Protein AF-A0A2N0YZQ7-F1 (afdb_monomer_lite)

Sequence (98 aa):
MTETLKNLTWDLTNEIASVGTKVETLKDVQVLMAHLREDMDGAVYRNEEAAYYKENHRMVRVLSELLYYTVNDLNRIYDNADKIGERIHRLSRKNEEN

Foldseek 3Di:
DDDDLVNLVVLLVVLVVVLVVLVVLVVVLVVLVVVLVVVCVVCVVVVNNVVSCVVCVVVVVVSVVSVVVSVVVNVVSVVVSVVSVVVSVVVVVVVVVD

Structure (mmCIF, N/CA/C/O backbone):
data_AF-A0A2N0YZQ7-F1
#
_entry.id   AF-A0A2N0YZQ7-F1
#
loop_
_atom_site.group_PDB
_atom_site.id
_atom_site.type_symbol
_atom_site.label_atom_id
_atom_site.label_alt_id
_atom_site.label_comp_id
_atom_site.label_asym_id
_atom_site.label_entity_id
_atom_site.label_seq_id
_atom_site.pdbx_PDB_ins_code
_atom_site.Cartn_x
_atom_site.Cartn_y
_atom_site.Cartn_z
_atom_site.occupancy
_atom_site.B_iso_or_equiv
_atom_site.auth_seq_id
_atom_site.auth_comp_id
_atom_site.auth_asym_id
_atom_site.auth_atom_id
_atom_site.pdbx_PDB_model_num
ATOM 1 N N . MET A 1 1 ? -7.383 -2.000 32.309 1.00 44.47 1 MET A N 1
ATOM 2 C CA . MET A 1 1 ? -7.764 -0.665 31.801 1.00 44.47 1 MET A CA 1
ATOM 3 C C . MET A 1 1 ? -9.070 -0.853 31.052 1.00 44.47 1 MET A C 1
ATOM 5 O O . MET A 1 1 ? -9.097 -1.673 30.148 1.00 44.47 1 MET A O 1
ATOM 9 N N . THR A 1 2 ? -10.166 -0.239 31.491 1.00 58.28 2 THR A N 1
ATOM 10 C CA . THR A 1 2 ? -11.476 -0.370 30.837 1.00 58.28 2 THR A CA 1
ATOM 11 C C . THR A 1 2 ? -11.392 0.276 29.457 1.00 58.28 2 THR A C 1
ATOM 13 O O . THR A 1 2 ? -11.184 1.483 29.352 1.00 58.28 2 THR A O 1
ATOM 16 N N . GLU A 1 3 ? -11.480 -0.523 28.397 1.00 66.88 3 GLU A N 1
ATOM 17 C CA . GLU A 1 3 ? -11.576 0.001 27.035 1.00 66.88 3 GLU A CA 1
ATOM 18 C C . GLU A 1 3 ? -12.871 0.787 26.907 1.00 66.88 3 GLU A C 1
ATOM 20 O O . GLU A 1 3 ? -13.963 0.240 27.048 1.00 66.88 3 GLU A O 1
ATOM 25 N N . THR A 1 4 ? -12.747 2.090 26.684 1.00 83.62 4 THR A N 1
ATOM 26 C CA . THR A 1 4 ? -13.906 2.935 26.427 1.00 83.62 4 THR A CA 1
ATOM 27 C C . THR A 1 4 ? -14.183 2.954 24.932 1.00 83.62 4 THR A C 1
ATOM 29 O O . THR A 1 4 ? -13.253 2.922 24.123 1.00 83.62 4 THR A O 1
ATOM 32 N N . LEU A 1 5 ? -15.460 3.076 24.562 1.00 85.69 5 LEU A N 1
ATOM 33 C CA . LEU A 1 5 ? -15.866 3.298 23.172 1.00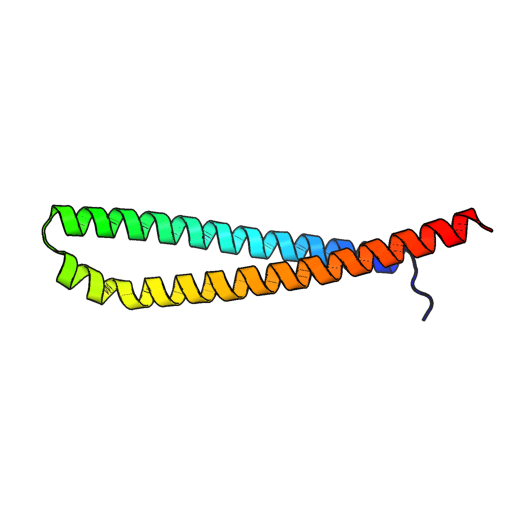 85.69 5 LEU A CA 1
ATOM 34 C C . LEU A 1 5 ? -15.083 4.465 22.549 1.00 85.69 5 LEU A C 1
ATOM 36 O O . LEU A 1 5 ? -14.619 4.365 21.423 1.00 85.69 5 LEU A O 1
ATOM 40 N N . LYS A 1 6 ? -14.845 5.526 23.331 1.00 88.62 6 LYS A N 1
ATOM 41 C CA . LYS A 1 6 ? -14.031 6.677 22.928 1.00 88.62 6 LYS A CA 1
ATOM 42 C C . LYS A 1 6 ? -12.623 6.279 22.471 1.00 88.62 6 LYS A C 1
ATOM 44 O O . LYS A 1 6 ? -12.186 6.751 21.427 1.00 88.62 6 LYS A O 1
ATOM 49 N N . ASN A 1 7 ? -11.924 5.435 23.233 1.00 90.88 7 ASN A N 1
ATOM 50 C CA . ASN A 1 7 ? -10.568 5.003 22.881 1.00 90.88 7 ASN A CA 1
ATOM 51 C C . ASN A 1 7 ? -10.576 4.138 21.614 1.00 90.88 7 ASN A C 1
ATOM 53 O O . ASN A 1 7 ? -9.758 4.353 20.732 1.00 90.88 7 ASN A O 1
ATOM 57 N N . LEU A 1 8 ? -11.543 3.226 21.478 1.00 90.31 8 LEU A N 1
ATOM 58 C CA . LEU A 1 8 ? -11.654 2.378 20.287 1.00 90.31 8 LEU A CA 1
ATOM 59 C C . LEU A 1 8 ? -11.984 3.182 19.026 1.00 90.31 8 LEU A C 1
ATOM 61 O O . LEU A 1 8 ? -11.399 2.941 17.976 1.00 90.31 8 LEU A O 1
ATOM 65 N N . THR A 1 9 ? -12.882 4.165 19.117 1.00 89.38 9 THR A N 1
ATOM 66 C CA . THR A 1 9 ? -13.191 5.060 17.993 1.00 89.38 9 THR A CA 1
ATOM 67 C C . THR A 1 9 ? -11.983 5.913 17.607 1.00 89.38 9 THR A C 1
ATOM 69 O O . THR A 1 9 ? -11.752 6.153 16.421 1.00 89.38 9 THR A O 1
ATOM 72 N N . TRP A 1 10 ? -11.197 6.360 18.592 1.00 92.06 10 TRP A N 1
ATOM 73 C CA . TRP A 1 10 ? -9.944 7.069 18.340 1.00 92.06 10 TRP A CA 1
ATOM 74 C C . TRP A 1 10 ? -8.939 6.184 17.595 1.00 92.06 10 TRP A C 1
ATOM 76 O O . TRP A 1 10 ? -8.425 6.590 16.554 1.00 92.06 10 TRP A O 1
ATOM 86 N N . ASP A 1 11 ? -8.719 4.958 18.071 1.00 91.94 11 ASP A N 1
ATOM 87 C CA . ASP A 1 11 ? -7.811 4.001 17.436 1.00 91.94 11 ASP A CA 1
ATOM 88 C C . ASP A 1 11 ? -8.257 3.671 16.003 1.00 91.94 11 ASP A C 1
ATOM 90 O O . ASP A 1 11 ? -7.448 3.720 15.080 1.00 91.94 11 ASP A O 1
ATOM 94 N N . LEU A 1 12 ? -9.558 3.444 15.784 1.00 91.38 12 LEU A N 1
ATOM 95 C CA . LEU A 1 12 ? -10.117 3.209 14.450 1.00 91.38 12 LEU A CA 1
ATOM 96 C C . LEU A 1 12 ? -9.888 4.400 13.509 1.00 91.38 12 LEU A C 1
ATOM 98 O O . LEU A 1 12 ? -9.551 4.217 12.341 1.00 91.38 12 LEU A O 1
ATOM 102 N N . THR A 1 13 ? -10.045 5.625 14.014 1.00 92.50 13 THR A N 1
ATOM 103 C CA . THR A 1 13 ? -9.803 6.845 13.229 1.00 92.50 13 THR A CA 1
ATOM 104 C C . THR A 1 13 ? -8.340 6.936 12.791 1.00 92.50 13 THR A C 1
ATOM 106 O O . THR A 1 13 ? -8.063 7.296 11.646 1.00 92.50 13 THR A O 1
ATOM 109 N N . ASN A 1 14 ? -7.402 6.560 13.666 1.00 92.81 14 ASN A N 1
ATOM 110 C CA . ASN A 1 14 ? -5.977 6.529 13.334 1.00 92.81 14 ASN A CA 1
ATOM 111 C C . ASN A 1 14 ? -5.664 5.482 12.258 1.00 92.81 14 ASN A C 1
ATOM 113 O O . ASN A 1 14 ? -4.919 5.780 11.324 1.00 92.81 14 ASN A O 1
ATOM 117 N N . GLU A 1 15 ? -6.256 4.287 12.344 1.00 91.31 15 GLU A N 1
ATOM 118 C CA . GLU A 1 15 ? -6.081 3.254 11.315 1.00 91.31 15 GLU A CA 1
ATOM 119 C C . GLU A 1 15 ? -6.632 3.723 9.958 1.00 91.31 15 GLU A C 1
ATOM 121 O O . GLU A 1 15 ? -5.950 3.593 8.943 1.00 91.31 15 GLU A O 1
ATOM 126 N N . ILE A 1 16 ? -7.802 4.373 9.922 1.00 91.19 16 ILE A N 1
ATOM 127 C CA . ILE A 1 16 ? -8.367 4.946 8.684 1.00 91.19 16 ILE A CA 1
ATOM 128 C C . ILE A 1 16 ? -7.444 6.021 8.089 1.00 91.19 16 ILE A C 1
ATOM 130 O O . ILE A 1 16 ? -7.203 6.031 6.880 1.00 91.19 16 ILE A O 1
ATOM 134 N N . ALA A 1 17 ? -6.895 6.913 8.917 1.00 92.00 17 ALA A N 1
ATOM 135 C CA . ALA A 1 17 ? -5.931 7.909 8.451 1.00 92.00 17 ALA A CA 1
ATOM 136 C C . ALA A 1 17 ? -4.673 7.242 7.864 1.00 92.00 17 ALA A C 1
ATOM 138 O O . ALA A 1 17 ? -4.184 7.652 6.809 1.00 92.00 17 ALA A O 1
ATOM 139 N N . SER A 1 18 ? -4.194 6.168 8.501 1.00 91.38 18 SER A N 1
ATOM 140 C CA . SER A 1 18 ? -3.072 5.361 8.015 1.00 91.38 18 SER A CA 1
ATOM 141 C C . SER A 1 18 ? -3.373 4.731 6.649 1.00 91.38 18 SER A C 1
ATOM 143 O O . SER A 1 18 ? -2.554 4.860 5.734 1.00 91.38 18 SER A 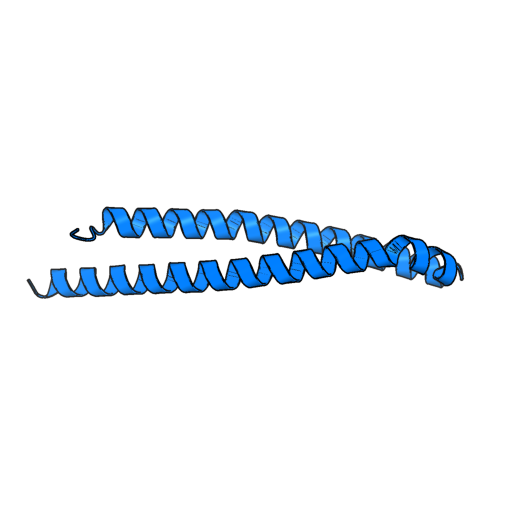O 1
ATOM 145 N N . VAL A 1 19 ? -4.572 4.159 6.448 1.00 93.25 19 VAL A N 1
ATOM 146 C CA . VAL A 1 19 ? -5.030 3.663 5.132 1.00 93.25 19 VAL A CA 1
ATOM 147 C C . VAL A 1 19 ? -4.911 4.751 4.071 1.00 93.25 19 VAL A C 1
ATOM 149 O O . VAL A 1 19 ? -4.346 4.496 3.009 1.00 93.25 19 VAL A O 1
ATOM 152 N N . GLY A 1 20 ? -5.388 5.966 4.363 1.00 89.81 20 GLY A N 1
ATOM 153 C CA . GLY A 1 20 ? -5.317 7.094 3.432 1.00 89.81 20 GLY A CA 1
ATOM 154 C C . GLY A 1 20 ? -3.897 7.334 2.915 1.00 89.81 20 GLY A C 1
ATOM 155 O O . GLY A 1 20 ? -3.682 7.400 1.708 1.00 89.81 20 GLY A O 1
ATOM 156 N N . THR A 1 21 ? -2.903 7.355 3.808 1.00 93.25 21 THR A N 1
ATOM 157 C CA . THR A 1 21 ? -1.497 7.572 3.417 1.00 93.25 21 THR A CA 1
ATOM 158 C C . THR A 1 21 ? -0.935 6.457 2.528 1.00 93.25 21 THR A C 1
ATOM 160 O O . THR A 1 21 ? -0.193 6.717 1.577 1.00 93.25 21 THR A O 1
ATOM 163 N N . LYS A 1 22 ? -1.308 5.201 2.800 1.00 92.94 22 LYS A N 1
ATOM 164 C CA . LYS A 1 22 ? -0.870 4.045 2.010 1.00 92.94 22 LYS A CA 1
ATOM 165 C C . LYS A 1 22 ? -1.544 4.010 0.642 1.00 92.94 22 LYS A C 1
ATOM 167 O O . LYS A 1 22 ? -0.888 3.683 -0.342 1.00 92.94 22 LYS A O 1
ATOM 172 N N . VAL A 1 23 ? -2.817 4.394 0.561 1.00 93.56 23 VAL A N 1
ATOM 173 C CA . VAL A 1 23 ? -3.540 4.531 -0.711 1.00 93.56 23 VAL A CA 1
ATOM 174 C C . VAL A 1 23 ? -2.898 5.599 -1.594 1.00 93.56 23 VAL A C 1
ATOM 176 O O . VAL A 1 23 ? -2.695 5.337 -2.776 1.00 93.56 23 VAL A O 1
ATOM 179 N N . GLU A 1 24 ? -2.521 6.757 -1.046 1.00 95.19 24 GLU A N 1
ATOM 180 C CA . GLU A 1 24 ? -1.785 7.775 -1.815 1.00 95.19 24 GLU A CA 1
ATOM 181 C C . GLU A 1 24 ? -0.440 7.232 -2.323 1.00 95.19 24 GLU A C 1
ATOM 183 O O . GLU A 1 24 ? -0.139 7.351 -3.507 1.00 95.19 24 GLU A O 1
ATOM 188 N N . THR A 1 25 ? 0.305 6.502 -1.485 1.00 94.81 25 THR A N 1
ATOM 189 C CA . THR A 1 25 ? 1.557 5.847 -1.914 1.00 94.81 25 THR A CA 1
ATOM 190 C C . THR A 1 25 ? 1.326 4.867 -3.076 1.00 94.81 25 THR A C 1
ATOM 192 O O . THR A 1 25 ? 2.108 4.827 -4.024 1.00 94.81 25 THR A O 1
ATOM 195 N N . LEU A 1 26 ? 0.246 4.077 -3.039 1.00 95.00 26 LEU A N 1
ATOM 196 C CA . LEU A 1 26 ? -0.099 3.161 -4.131 1.00 95.00 26 LEU A CA 1
ATOM 197 C C . LEU A 1 26 ? -0.493 3.893 -5.419 1.00 95.00 26 LEU A C 1
ATOM 199 O O . LEU A 1 26 ? -0.145 3.421 -6.502 1.00 95.00 26 LEU A O 1
ATOM 203 N N . LYS A 1 27 ? -1.190 5.031 -5.321 1.00 95.00 27 LYS A N 1
ATOM 204 C CA . LYS A 1 27 ? -1.507 5.872 -6.485 1.00 95.00 27 LYS A CA 1
ATOM 205 C C . LYS A 1 27 ? -0.234 6.404 -7.135 1.00 95.00 27 LYS A C 1
ATOM 207 O O . LYS A 1 27 ? -0.100 6.312 -8.353 1.00 95.00 27 LYS A O 1
ATOM 212 N N . ASP A 1 28 ? 0.720 6.878 -6.338 1.00 95.00 28 ASP A N 1
ATOM 213 C CA . ASP A 1 28 ? 2.009 7.354 -6.847 1.00 95.00 28 ASP A CA 1
ATOM 214 C C . ASP A 1 28 ? 2.778 6.232 -7.558 1.00 95.00 28 ASP A C 1
ATOM 216 O O . ASP A 1 28 ? 3.272 6.415 -8.673 1.00 95.00 28 ASP A O 1
ATOM 220 N N . VAL A 1 29 ? 2.819 5.032 -6.964 1.00 95.12 29 VAL A N 1
ATOM 221 C CA . VAL A 1 29 ? 3.411 3.844 -7.604 1.00 95.12 29 VAL A CA 1
ATOM 222 C C . VAL A 1 29 ? 2.716 3.527 -8.928 1.00 95.12 29 VAL A C 1
ATOM 224 O O . VAL A 1 29 ? 3.397 3.259 -9.917 1.00 95.12 29 VAL A O 1
ATOM 227 N N . GLN A 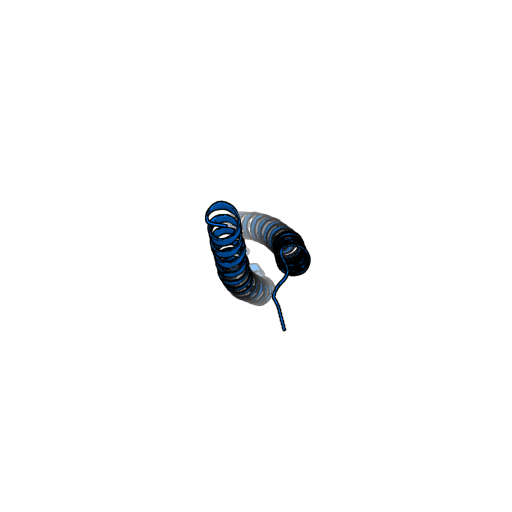1 30 ? 1.383 3.587 -8.978 1.00 93.81 30 GLN A N 1
ATOM 228 C CA . GLN A 1 30 ? 0.617 3.327 -10.197 1.00 93.81 30 GLN A CA 1
ATOM 229 C C . GLN A 1 30 ? 0.974 4.314 -11.317 1.00 93.81 30 GLN A C 1
ATOM 231 O O . GLN A 1 30 ? 1.171 3.889 -12.456 1.00 93.81 30 GLN A O 1
ATOM 236 N N . VAL A 1 31 ? 1.094 5.606 -11.001 1.00 96.00 31 VAL A N 1
ATOM 237 C CA . VAL A 1 31 ? 1.502 6.639 -11.967 1.00 96.00 31 VAL A CA 1
ATOM 238 C C . VAL A 1 31 ? 2.920 6.375 -12.478 1.00 96.00 31 VAL A C 1
ATOM 240 O O . VAL A 1 31 ? 3.147 6.367 -13.686 1.00 96.00 31 VAL A O 1
ATOM 243 N N . LEU A 1 32 ? 3.869 6.087 -11.582 1.00 94.75 32 LEU A N 1
ATOM 244 C CA . LEU A 1 32 ? 5.256 5.805 -11.964 1.00 94.75 32 LEU A CA 1
ATOM 245 C C . LEU A 1 32 ? 5.382 4.544 -12.827 1.00 94.75 32 LEU A C 1
ATOM 247 O O . LEU A 1 32 ? 6.148 4.534 -13.789 1.00 94.75 32 LEU A O 1
ATOM 251 N N . MET A 1 33 ? 4.619 3.492 -12.519 1.00 93.31 33 MET A N 1
ATOM 252 C CA . MET A 1 33 ? 4.579 2.283 -13.344 1.00 93.31 33 MET A CA 1
ATOM 253 C C . MET A 1 33 ? 3.941 2.536 -14.715 1.00 93.31 33 MET A C 1
ATOM 255 O O . MET A 1 33 ? 4.382 1.941 -15.697 1.00 93.31 33 MET A O 1
ATOM 259 N N . ALA A 1 34 ? 2.931 3.408 -14.804 1.00 92.19 34 ALA A N 1
ATOM 260 C CA . ALA A 1 34 ? 2.305 3.768 -16.074 1.00 92.19 34 ALA A CA 1
ATOM 261 C C . ALA A 1 34 ? 3.285 4.497 -17.003 1.00 92.19 34 ALA A C 1
ATOM 263 O O . ALA A 1 34 ? 3.443 4.073 -18.147 1.00 92.19 34 ALA A O 1
ATOM 264 N N . HIS A 1 35 ? 3.995 5.510 -16.494 1.00 92.25 35 HIS A N 1
ATOM 265 C CA . HIS A 1 35 ? 5.033 6.209 -17.260 1.00 92.25 35 HIS A CA 1
ATOM 266 C C . HIS A 1 35 ? 6.145 5.256 -17.699 1.00 92.25 35 HIS A C 1
ATOM 268 O O . HIS A 1 35 ? 6.515 5.229 -18.867 1.00 92.25 35 HIS A O 1
ATOM 274 N N . LEU A 1 36 ? 6.620 4.403 -16.786 1.00 91.12 36 LEU A N 1
ATOM 275 C CA . LEU A 1 36 ? 7.668 3.442 -17.106 1.00 91.12 36 LEU A CA 1
ATOM 276 C C . LEU A 1 36 ? 7.254 2.480 -18.229 1.00 91.12 36 LEU A C 1
ATOM 278 O O . LEU A 1 36 ? 8.060 2.162 -19.100 1.00 91.12 36 LEU A O 1
ATOM 282 N N . ARG A 1 37 ? 5.996 2.025 -18.227 1.00 90.00 37 ARG A N 1
ATOM 283 C CA . ARG A 1 37 ? 5.455 1.197 -19.309 1.00 90.00 37 ARG A CA 1
ATOM 284 C C . ARG A 1 37 ? 5.440 1.960 -20.635 1.00 90.00 37 ARG A C 1
ATOM 286 O O . ARG A 1 37 ? 5.905 1.421 -21.630 1.00 90.00 37 ARG A O 1
ATOM 293 N N . GLU A 1 38 ? 4.924 3.187 -20.646 1.00 91.94 38 GLU A N 1
ATOM 294 C CA . GLU A 1 38 ? 4.859 4.017 -21.859 1.00 91.94 38 GLU A CA 1
ATOM 295 C C . GLU A 1 38 ? 6.248 4.271 -22.453 1.00 91.94 38 GLU A C 1
ATOM 297 O O . GLU A 1 38 ? 6.438 4.155 -23.666 1.00 91.94 38 GLU A O 1
ATOM 302 N N . ASP A 1 39 ? 7.241 4.537 -21.606 1.00 88.94 39 ASP A N 1
ATOM 303 C CA . ASP A 1 39 ? 8.605 4.743 -22.069 1.00 88.94 39 ASP A CA 1
ATOM 304 C C . ASP A 1 39 ? 9.239 3.453 -22.616 1.00 88.94 39 ASP A C 1
ATOM 306 O O . ASP A 1 39 ? 9.936 3.489 -23.636 1.00 88.94 39 ASP A O 1
ATOM 310 N N . MET A 1 40 ? 8.975 2.304 -21.977 1.00 87.56 40 MET A N 1
ATOM 311 C CA . MET A 1 40 ? 9.407 0.992 -22.470 1.00 87.56 40 MET A CA 1
ATOM 312 C C . MET A 1 40 ? 8.781 0.668 -23.831 1.00 87.56 40 MET A C 1
ATOM 314 O O . MET A 1 40 ? 9.499 0.244 -24.736 1.00 87.56 40 MET A O 1
ATOM 318 N N . ASP A 1 41 ? 7.481 0.915 -24.006 1.00 89.50 41 ASP A N 1
ATOM 319 C CA . ASP A 1 41 ? 6.787 0.727 -25.286 1.00 89.50 41 ASP A CA 1
ATOM 320 C C . ASP A 1 41 ? 7.391 1.631 -26.377 1.00 89.50 41 ASP A C 1
ATOM 322 O O . ASP A 1 41 ? 7.623 1.203 -27.512 1.00 89.50 41 ASP A O 1
ATOM 326 N N . GLY A 1 42 ? 7.731 2.875 -26.023 1.00 90.31 42 GLY A N 1
ATOM 327 C CA . GLY A 1 42 ? 8.435 3.799 -26.909 1.00 90.31 42 GLY A CA 1
ATOM 328 C C . GLY A 1 42 ? 9.843 3.325 -27.289 1.00 90.31 42 GLY A C 1
ATOM 329 O O . GLY A 1 42 ? 10.248 3.479 -28.442 1.00 90.31 42 GLY A O 1
ATOM 330 N N . ALA A 1 43 ? 10.588 2.739 -26.349 1.00 89.19 43 ALA A N 1
ATOM 331 C CA . ALA A 1 43 ? 11.911 2.174 -26.611 1.00 89.19 43 ALA A CA 1
ATOM 332 C C . ALA A 1 43 ? 11.836 0.960 -27.548 1.00 89.19 43 ALA A C 1
ATOM 334 O O . ALA A 1 43 ? 12.651 0.854 -28.462 1.00 89.19 43 ALA A O 1
ATOM 335 N N . VAL A 1 44 ? 10.826 0.099 -27.382 1.00 88.88 44 VAL A N 1
ATOM 336 C CA . VAL A 1 44 ? 10.545 -1.015 -28.305 1.00 88.88 44 VAL A CA 1
ATOM 337 C C . VAL A 1 44 ? 10.275 -0.495 -29.712 1.00 88.88 44 VAL A C 1
ATOM 339 O O . VAL A 1 44 ? 10.889 -0.944 -30.676 1.00 88.88 44 VAL A O 1
ATOM 342 N N . TYR A 1 45 ? 9.423 0.523 -29.848 1.00 92.12 45 TYR A N 1
ATOM 343 C CA . TYR A 1 45 ? 9.137 1.127 -31.151 1.00 92.12 45 TYR A CA 1
ATOM 344 C C . TYR A 1 45 ? 10.399 1.667 -31.853 1.00 92.12 45 TYR A C 1
ATOM 346 O O . TYR A 1 45 ? 10.500 1.625 -33.081 1.00 92.12 45 TYR A O 1
ATOM 354 N N . ARG A 1 46 ? 11.380 2.157 -31.084 1.00 92.75 46 ARG A N 1
ATOM 355 C CA . ARG A 1 46 ? 12.656 2.681 -31.598 1.00 92.75 46 ARG A CA 1
ATOM 356 C C . ARG A 1 46 ? 13.764 1.627 -31.740 1.00 92.75 46 ARG A C 1
ATOM 358 O O . ARG A 1 46 ? 14.812 1.963 -32.282 1.00 92.75 46 ARG A O 1
ATOM 365 N N . ASN A 1 47 ? 13.535 0.369 -31.348 1.00 90.44 47 ASN A N 1
ATOM 366 C CA . ASN A 1 47 ? 14.553 -0.693 -31.246 1.00 90.44 47 ASN A CA 1
ATOM 367 C C . ASN A 1 47 ? 15.707 -0.338 -30.277 1.00 90.44 47 ASN A C 1
ATOM 369 O O . ASN A 1 47 ? 16.882 -0.594 -30.548 1.00 90.44 47 ASN A O 1
ATOM 373 N N . GLU A 1 48 ? 15.376 0.308 -29.157 1.00 90.19 48 GLU A N 1
ATOM 374 C CA . GLU A 1 48 ? 16.312 0.782 -28.124 1.00 90.19 48 GLU A CA 1
ATOM 375 C C . GLU A 1 48 ? 16.186 -0.010 -26.803 1.00 90.19 48 GLU A C 1
ATOM 377 O O . GLU A 1 48 ? 16.672 0.424 -25.753 1.00 90.19 48 GLU A O 1
ATOM 382 N N . GLU A 1 49 ? 15.546 -1.185 -26.813 1.00 83.75 49 GLU A N 1
ATOM 383 C CA . GLU A 1 49 ? 15.140 -1.897 -25.592 1.00 83.75 49 GLU A CA 1
ATOM 384 C C . GLU A 1 49 ? 16.327 -2.261 -24.697 1.00 83.75 49 GLU A C 1
ATOM 386 O O . GLU A 1 49 ? 16.234 -2.207 -23.470 1.00 83.75 49 GLU A O 1
ATOM 391 N N . ALA A 1 50 ? 17.463 -2.618 -25.301 1.00 81.62 50 ALA A N 1
ATOM 392 C CA . ALA A 1 50 ? 18.653 -3.053 -24.575 1.00 81.62 50 ALA A CA 1
ATOM 393 C C . ALA A 1 50 ? 19.250 -1.944 -23.690 1.00 81.62 50 ALA A C 1
ATOM 395 O O . ALA A 1 50 ? 19.706 -2.219 -22.575 1.00 81.62 50 ALA A O 1
ATOM 396 N N . ALA A 1 51 ? 19.232 -0.694 -24.164 1.00 78.38 51 ALA A N 1
ATOM 397 C CA . ALA A 1 51 ? 19.668 0.457 -23.377 1.00 78.38 51 ALA A CA 1
ATOM 398 C C . ALA A 1 51 ? 18.651 0.754 -22.266 1.00 78.38 51 ALA A C 1
ATOM 400 O O . ALA A 1 51 ? 19.019 0.883 -21.095 1.00 78.38 51 ALA A O 1
ATOM 401 N N . TYR A 1 52 ? 17.365 0.734 -22.621 1.00 80.25 52 TYR A N 1
ATOM 402 C CA . TYR A 1 52 ? 16.272 1.080 -21.720 1.00 80.25 52 TYR A CA 1
ATOM 403 C C . TYR A 1 52 ? 16.103 0.082 -20.561 1.00 80.25 52 TYR A C 1
ATOM 405 O O . TYR A 1 52 ? 15.859 0.473 -19.418 1.00 80.25 52 TYR A O 1
ATOM 413 N N . TYR A 1 53 ? 16.313 -1.215 -20.812 1.00 75.62 53 TYR A N 1
ATOM 414 C CA . TYR A 1 53 ? 16.261 -2.259 -19.783 1.00 75.62 53 TYR A CA 1
ATOM 415 C C . TYR A 1 53 ? 17.322 -2.041 -18.697 1.00 75.62 53 TYR A C 1
ATOM 417 O O . TYR A 1 53 ? 17.051 -2.181 -17.501 1.00 75.62 53 TYR A O 1
ATOM 425 N N . LYS A 1 54 ? 18.539 -1.654 -19.097 1.00 78.06 54 LYS A N 1
ATOM 426 C CA . LYS A 1 54 ? 19.645 -1.412 -18.164 1.00 78.06 54 LYS A CA 1
ATOM 427 C C . LYS A 1 54 ? 19.365 -0.212 -17.262 1.00 78.06 54 LYS A C 1
ATOM 429 O O . LYS A 1 54 ? 19.664 -0.277 -16.070 1.00 78.06 54 LYS A O 1
ATOM 434 N N . GLU A 1 55 ? 18.766 0.840 -17.806 1.00 77.69 55 GLU A N 1
ATOM 435 C CA . GLU A 1 55 ? 18.418 2.052 -17.060 1.00 77.69 55 GLU A CA 1
ATOM 436 C C . GLU A 1 55 ? 17.277 1.805 -16.066 1.00 77.69 55 GLU A C 1
ATOM 438 O O . GLU A 1 55 ? 17.350 2.235 -14.914 1.00 77.69 55 GLU A O 1
ATOM 443 N N . ASN A 1 56 ? 16.276 1.015 -16.459 1.00 83.31 56 ASN A N 1
ATOM 444 C CA . ASN A 1 56 ? 15.025 0.927 -15.711 1.00 83.31 56 ASN A CA 1
ATOM 445 C C . ASN A 1 56 ? 14.882 -0.293 -14.798 1.00 83.31 56 ASN A C 1
ATOM 447 O O . ASN A 1 56 ? 14.028 -0.277 -13.910 1.00 83.31 56 ASN A O 1
ATOM 451 N N . HIS A 1 57 ? 15.732 -1.323 -14.915 1.00 84.88 57 HIS A N 1
ATOM 452 C CA . HIS A 1 57 ? 15.637 -2.519 -14.059 1.00 84.88 57 HIS A CA 1
ATOM 453 C C . HIS A 1 57 ? 15.620 -2.180 -12.554 1.00 84.88 57 HIS A C 1
ATOM 455 O O . HIS A 1 57 ? 14.895 -2.794 -11.768 1.00 84.88 57 HIS A O 1
ATOM 461 N N . ARG A 1 58 ? 16.406 -1.175 -12.137 1.00 88.12 58 ARG A N 1
ATOM 462 C CA . ARG A 1 58 ? 16.478 -0.740 -10.738 1.00 88.12 58 ARG A CA 1
ATOM 463 C C . ARG A 1 58 ? 15.181 -0.064 -10.305 1.00 88.12 58 ARG A C 1
ATOM 465 O O . ARG A 1 58 ? 14.738 -0.308 -9.187 1.00 88.12 58 ARG A O 1
ATOM 472 N N . MET A 1 59 ? 14.589 0.753 -11.173 1.00 89.75 59 MET A N 1
ATOM 473 C CA . MET A 1 59 ? 13.318 1.426 -10.914 1.00 89.75 59 MET A CA 1
ATOM 474 C C . MET A 1 59 ? 12.178 0.412 -10.801 1.00 89.75 59 MET A C 1
ATOM 476 O O . MET A 1 59 ? 11.450 0.453 -9.814 1.00 89.75 59 MET A O 1
ATOM 480 N N . VAL A 1 60 ? 12.096 -0.562 -11.719 1.00 90.62 60 VAL A N 1
ATOM 481 C CA . VAL A 1 60 ? 11.130 -1.676 -11.636 1.00 90.62 60 VAL A CA 1
ATOM 482 C C . VAL A 1 60 ? 11.247 -2.397 -10.295 1.00 90.62 60 VAL A C 1
ATOM 484 O O . VAL A 1 60 ? 10.244 -2.596 -9.612 1.00 90.62 60 VAL A O 1
ATOM 487 N N . ARG A 1 61 ? 12.472 -2.755 -9.885 1.00 92.12 61 ARG A N 1
ATOM 488 C CA . ARG A 1 61 ? 12.704 -3.437 -8.605 1.00 92.12 61 ARG A CA 1
ATOM 489 C C . ARG A 1 61 ? 12.214 -2.606 -7.418 1.00 92.12 61 ARG A C 1
ATOM 491 O O . ARG A 1 61 ? 11.511 -3.135 -6.567 1.00 92.12 61 ARG A O 1
ATOM 498 N N . VAL A 1 62 ? 12.557 -1.318 -7.372 1.00 92.81 62 VAL A N 1
ATOM 499 C CA . VAL A 1 62 ? 12.157 -0.420 -6.275 1.00 92.81 62 VAL A CA 1
ATOM 500 C C . VAL A 1 62 ? 10.639 -0.242 -6.223 1.00 92.81 62 VAL A C 1
ATOM 502 O O . VAL A 1 62 ? 10.059 -0.344 -5.147 1.00 92.81 62 VAL A O 1
ATOM 505 N N . LEU A 1 63 ? 9.983 -0.026 -7.367 1.00 94.06 63 LEU A N 1
ATOM 506 C CA . LEU A 1 63 ? 8.523 0.100 -7.432 1.00 94.06 63 LEU A CA 1
ATOM 507 C C . LEU A 1 63 ? 7.828 -1.197 -7.005 1.00 94.06 63 LEU A C 1
ATOM 509 O O . LEU A 1 63 ? 6.847 -1.150 -6.268 1.00 94.06 63 LEU A O 1
ATOM 513 N N . SER A 1 64 ? 8.367 -2.353 -7.402 1.00 92.44 64 SER A N 1
ATOM 514 C CA . SER A 1 64 ? 7.855 -3.659 -6.981 1.00 92.44 64 SER A CA 1
ATOM 515 C C . SER A 1 64 ? 7.997 -3.883 -5.473 1.00 92.44 64 SER A C 1
ATOM 517 O O . SER A 1 64 ? 7.069 -4.392 -4.847 1.00 92.44 64 SER A O 1
ATOM 519 N N . GLU A 1 65 ? 9.136 -3.520 -4.878 1.00 95.69 65 GLU A N 1
ATOM 520 C CA . GLU A 1 65 ? 9.340 -3.604 -3.426 1.00 95.69 65 GLU A CA 1
ATOM 521 C C . GLU A 1 65 ? 8.390 -2.651 -2.687 1.00 95.69 65 GLU A C 1
ATOM 523 O O . GLU A 1 65 ? 7.736 -3.055 -1.725 1.00 95.69 65 GLU A O 1
ATOM 528 N N . LEU A 1 66 ? 8.246 -1.411 -3.165 1.00 94.75 66 LEU A N 1
ATOM 529 C CA . LEU A 1 66 ? 7.348 -0.425 -2.565 1.00 94.75 66 LEU A CA 1
ATOM 530 C C . LEU A 1 66 ? 5.885 -0.878 -2.626 1.00 94.75 66 LEU A C 1
ATOM 532 O O . LEU A 1 66 ? 5.175 -0.768 -1.626 1.00 94.75 66 LEU A O 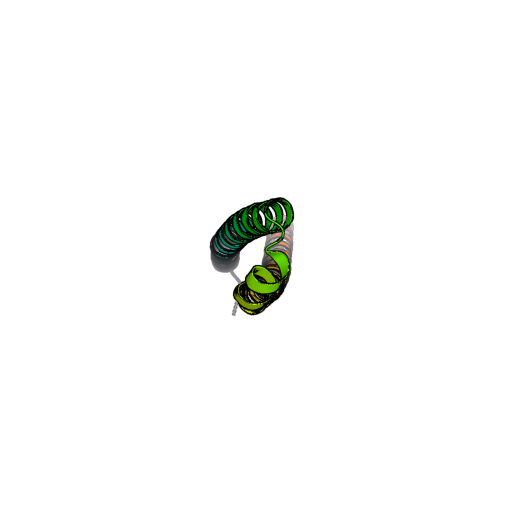1
ATOM 536 N N . LEU A 1 67 ? 5.451 -1.440 -3.757 1.00 94.19 67 LEU A N 1
ATOM 537 C CA . LEU A 1 67 ? 4.125 -2.036 -3.898 1.00 94.19 67 LEU A CA 1
ATOM 538 C C . LEU A 1 67 ? 3.923 -3.164 -2.880 1.00 94.19 67 LEU A C 1
ATOM 540 O O . LEU A 1 67 ? 2.946 -3.150 -2.133 1.00 94.19 67 LEU A O 1
ATOM 544 N N . TYR A 1 68 ? 4.868 -4.105 -2.811 1.00 94.50 68 TYR A N 1
ATOM 545 C CA . TYR A 1 68 ? 4.808 -5.247 -1.900 1.00 94.50 68 TYR A CA 1
ATOM 546 C C . TYR A 1 68 ? 4.682 -4.812 -0.434 1.00 94.50 68 TYR A C 1
ATOM 548 O O . TYR A 1 68 ? 3.780 -5.262 0.274 1.00 94.50 68 TYR A O 1
ATOM 556 N N . TYR A 1 69 ? 5.550 -3.908 0.028 1.00 95.44 69 TYR A N 1
ATOM 557 C CA . TYR A 1 69 ? 5.510 -3.437 1.413 1.00 95.44 69 TYR A CA 1
ATOM 558 C C . TYR A 1 69 ? 4.248 -2.631 1.716 1.00 95.44 69 TYR A C 1
ATOM 560 O O . TYR A 1 69 ? 3.653 -2.814 2.776 1.00 95.44 69 TYR A O 1
ATOM 568 N N . THR A 1 70 ? 3.798 -1.788 0.784 1.00 94.81 70 THR A N 1
ATOM 569 C CA . THR A 1 70 ? 2.606 -0.953 0.990 1.00 94.81 70 THR A CA 1
ATOM 570 C C . THR A 1 70 ? 1.334 -1.796 1.070 1.00 94.81 70 THR A C 1
ATOM 572 O O . THR A 1 70 ? 0.500 -1.554 1.941 1.00 94.81 70 THR A O 1
ATOM 575 N N . VAL A 1 71 ? 1.199 -2.820 0.221 1.00 94.50 71 VAL A N 1
ATOM 576 C CA . VAL A 1 71 ? 0.068 -3.762 0.270 1.00 94.50 71 VAL A CA 1
ATOM 577 C C . VAL A 1 71 ? 0.079 -4.578 1.564 1.00 94.50 71 VAL A C 1
ATOM 579 O O . VAL A 1 71 ? -0.960 -4.724 2.204 1.00 94.50 71 VAL A O 1
ATOM 582 N N . ASN A 1 72 ? 1.243 -5.069 1.996 1.00 96.19 72 ASN A N 1
ATOM 583 C CA . ASN A 1 72 ? 1.346 -5.807 3.257 1.00 96.19 72 ASN A CA 1
ATOM 584 C C . ASN A 1 72 ? 1.005 -4.935 4.474 1.00 96.19 72 ASN A C 1
ATOM 586 O O . ASN A 1 72 ? 0.299 -5.389 5.375 1.00 96.19 72 ASN A O 1
ATOM 590 N N . ASP A 1 73 ? 1.457 -3.680 4.488 1.00 95.06 73 ASP A N 1
ATOM 591 C CA . ASP A 1 73 ? 1.084 -2.721 5.527 1.00 95.06 73 ASP A CA 1
ATOM 592 C C . ASP A 1 73 ? -0.426 -2.449 5.530 1.00 95.06 73 ASP A C 1
ATOM 594 O O . ASP A 1 73 ? -1.028 -2.422 6.603 1.00 95.06 73 ASP A O 1
ATOM 598 N N . LEU A 1 74 ? -1.046 -2.288 4.355 1.00 94.75 74 LEU A N 1
ATOM 599 C CA . LEU A 1 74 ? -2.496 -2.108 4.224 1.00 94.75 74 LEU A CA 1
ATOM 600 C C . LEU A 1 74 ? -3.280 -3.294 4.776 1.00 94.75 74 LEU A C 1
ATOM 602 O O . LEU A 1 74 ? -4.228 -3.083 5.527 1.00 94.75 74 LEU A O 1
ATOM 606 N N . ASN A 1 75 ? -2.866 -4.521 4.458 1.00 94.81 75 ASN A N 1
ATOM 607 C CA . ASN A 1 75 ? -3.499 -5.723 5.001 1.00 94.81 75 ASN A CA 1
ATOM 608 C C . ASN A 1 75 ? -3.413 -5.748 6.533 1.00 94.81 75 ASN A C 1
ATOM 610 O O . ASN A 1 75 ? -4.401 -6.021 7.207 1.00 94.81 75 ASN A O 1
ATOM 614 N N . ARG A 1 76 ? -2.261 -5.374 7.106 1.00 96.00 76 ARG A N 1
ATOM 615 C CA . ARG A 1 76 ? -2.107 -5.297 8.566 1.00 96.00 76 ARG A CA 1
ATOM 616 C C . ARG A 1 76 ? -2.994 -4.218 9.194 1.00 96.00 76 ARG A C 1
ATOM 618 O O . ARG A 1 76 ? -3.568 -4.449 10.255 1.00 96.00 76 ARG A O 1
ATOM 625 N N . ILE A 1 77 ? -3.081 -3.042 8.569 1.00 94.19 77 ILE A N 1
ATOM 626 C CA . ILE A 1 77 ? -3.955 -1.945 9.016 1.00 94.19 77 ILE A CA 1
ATOM 627 C C . ILE A 1 77 ? -5.418 -2.394 8.978 1.00 94.19 77 ILE A C 1
ATOM 629 O O . ILE A 1 77 ? -6.153 -2.183 9.939 1.00 94.19 77 ILE A O 1
ATOM 633 N N . TYR A 1 78 ? -5.820 -3.070 7.901 1.00 93.00 78 TYR A N 1
ATOM 634 C CA . TYR A 1 78 ? -7.155 -3.635 7.756 1.00 93.00 78 TYR A CA 1
ATOM 635 C C . TYR A 1 78 ? -7.470 -4.634 8.877 1.00 93.00 78 TYR A C 1
ATOM 637 O O . TYR A 1 78 ? -8.464 -4.458 9.578 1.00 93.00 78 TYR A O 1
ATOM 645 N N . ASP A 1 79 ? -6.592 -5.610 9.122 1.00 95.62 79 ASP A N 1
ATOM 646 C CA . ASP A 1 79 ? -6.776 -6.605 10.186 1.00 95.62 79 ASP A CA 1
ATOM 647 C C . ASP A 1 79 ? -6.893 -5.960 11.577 1.00 95.62 79 ASP A C 1
ATOM 649 O O . ASP A 1 79 ? -7.614 -6.447 12.452 1.00 95.62 79 ASP A O 1
ATOM 653 N N . ASN A 1 80 ? -6.161 -4.870 11.821 1.00 93.75 80 ASN A N 1
ATOM 654 C CA . ASN A 1 80 ? -6.245 -4.123 13.075 1.00 93.75 80 ASN A CA 1
ATOM 655 C C . ASN A 1 80 ? -7.566 -3.355 13.191 1.00 93.75 80 ASN A C 1
ATOM 657 O O . ASN A 1 80 ? -8.218 -3.422 14.236 1.00 93.75 80 ASN A O 1
ATOM 661 N N . ALA A 1 81 ? -7.970 -2.654 12.130 1.00 93.31 81 ALA A N 1
ATOM 662 C CA . ALA A 1 81 ? -9.230 -1.924 12.077 1.00 93.31 81 ALA A CA 1
ATOM 663 C C . ALA A 1 81 ? -10.431 -2.863 12.276 1.00 93.31 81 ALA A C 1
ATOM 665 O O . ALA A 1 81 ? -11.334 -2.539 13.048 1.00 93.31 81 ALA A O 1
ATOM 666 N N . ASP A 1 82 ? -10.400 -4.050 11.667 1.00 94.12 82 ASP A N 1
ATOM 667 C CA . ASP A 1 82 ? -11.431 -5.081 11.813 1.00 94.12 82 ASP A CA 1
ATOM 668 C C . ASP A 1 82 ? -11.553 -5.555 13.272 1.00 94.12 82 ASP A C 1
ATOM 670 O O . ASP A 1 82 ? -12.628 -5.492 13.872 1.00 94.12 82 ASP A O 1
ATOM 674 N N . LYS A 1 83 ? -10.425 -5.875 13.927 1.00 94.31 83 LYS A N 1
ATOM 675 C CA . LYS A 1 83 ? -10.395 -6.228 15.363 1.00 94.31 83 LYS A CA 1
ATOM 676 C C . LYS A 1 83 ? -10.930 -5.116 16.267 1.00 94.31 83 LYS A C 1
ATOM 678 O O . LYS A 1 83 ? -11.551 -5.402 17.298 1.00 94.31 83 LYS A O 1
ATOM 683 N N . ILE A 1 84 ? -10.660 -3.850 15.940 1.00 93.12 84 ILE A N 1
ATOM 684 C CA . ILE A 1 84 ? -11.215 -2.702 16.671 1.00 93.12 84 ILE A CA 1
ATOM 685 C C . ILE A 1 84 ? -12.732 -2.633 16.457 1.00 93.12 84 ILE A C 1
ATOM 687 O O . ILE A 1 84 ? -13.471 -2.499 17.435 1.00 93.12 84 ILE A O 1
ATOM 691 N N . GLY A 1 85 ? -13.201 -2.804 15.219 1.00 91.81 85 GLY A N 1
ATOM 692 C CA . GLY A 1 85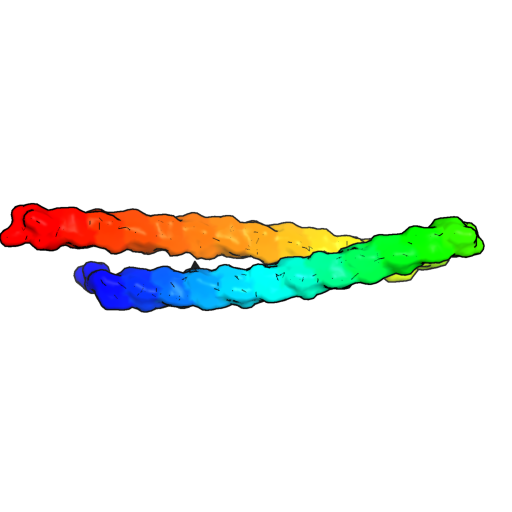 ? -14.621 -2.874 14.875 1.00 91.81 85 GLY A CA 1
ATOM 693 C C . GLY A 1 85 ? -15.358 -3.969 15.648 1.00 91.81 85 GLY A C 1
ATOM 694 O O . GLY A 1 85 ? -16.393 -3.710 16.265 1.00 91.81 85 GLY A O 1
ATOM 695 N N . GLU A 1 86 ? -14.784 -5.169 15.735 1.00 93.62 86 GLU A N 1
ATOM 696 C CA . GLU A 1 86 ? -15.343 -6.246 16.553 1.00 93.62 86 GLU A CA 1
ATOM 697 C C . GLU A 1 86 ? -15.449 -5.873 18.040 1.00 93.62 86 GLU A C 1
ATOM 699 O O . GLU A 1 86 ? -16.440 -6.196 18.701 1.00 93.62 86 GLU A O 1
ATOM 704 N N . ARG A 1 87 ? -14.428 -5.208 18.600 1.00 92.19 87 ARG A N 1
ATOM 705 C CA . ARG A 1 87 ? -14.435 -4.761 20.007 1.00 92.19 87 ARG A CA 1
ATOM 706 C C . ARG A 1 87 ? -15.539 -3.739 20.251 1.00 92.19 87 ARG A C 1
ATOM 708 O O . ARG A 1 87 ? -16.240 -3.858 21.257 1.00 92.19 87 ARG A O 1
ATOM 715 N N . ILE A 1 88 ? -15.733 -2.801 19.324 1.00 91.12 88 ILE A N 1
ATOM 716 C CA . ILE A 1 88 ? -16.836 -1.833 19.364 1.00 91.12 88 ILE A CA 1
ATOM 717 C C . ILE A 1 88 ? -18.179 -2.570 19.361 1.00 91.12 88 ILE A C 1
ATOM 719 O O . ILE A 1 88 ? -18.978 -2.364 20.272 1.00 91.12 88 ILE A O 1
ATOM 723 N N . HIS A 1 89 ? -18.401 -3.497 18.423 1.00 89.31 89 HIS A N 1
ATOM 724 C CA . HIS A 1 89 ? -19.643 -4.275 18.360 1.00 89.31 89 HIS A CA 1
ATOM 725 C C . HIS A 1 89 ? -19.921 -5.072 19.640 1.00 89.31 89 HIS A C 1
ATOM 727 O O . HIS A 1 89 ? -21.056 -5.100 20.121 1.00 89.31 89 HIS A O 1
ATOM 733 N N . ARG A 1 90 ? -18.891 -5.702 20.223 1.00 90.62 90 ARG A N 1
ATOM 734 C CA . ARG A 1 90 ? -19.020 -6.430 21.495 1.00 90.62 90 ARG A CA 1
ATOM 735 C C . ARG A 1 90 ? -19.405 -5.508 22.654 1.00 90.62 90 ARG A C 1
ATOM 737 O O . ARG A 1 90 ? -20.197 -5.919 23.498 1.00 90.62 90 ARG A O 1
ATOM 744 N N . LEU A 1 91 ? -18.862 -4.292 22.713 1.00 88.56 91 LEU A N 1
ATOM 745 C CA . LEU A 1 91 ? -19.229 -3.309 23.738 1.00 88.56 91 LEU A CA 1
ATOM 746 C C . LEU A 1 91 ? -20.651 -2.780 23.548 1.00 88.56 91 LEU A C 1
ATOM 748 O O . LEU A 1 91 ? -21.378 -2.677 24.531 1.00 88.56 91 LEU A O 1
ATOM 752 N N . SER A 1 92 ? -21.063 -2.496 22.311 1.00 85.19 92 SER A N 1
ATOM 753 C CA . SER A 1 92 ? -22.429 -2.049 22.017 1.00 85.19 92 SER A CA 1
ATOM 754 C C . SER A 1 92 ? -23.469 -3.067 22.480 1.00 85.19 92 SER A C 1
ATOM 756 O O . SER A 1 92 ? -24.391 -2.698 23.196 1.00 85.19 92 SER A O 1
ATOM 758 N N . ARG A 1 93 ? -23.265 -4.359 22.186 1.00 87.19 93 ARG A N 1
ATOM 759 C CA . ARG A 1 93 ? -24.163 -5.434 22.645 1.00 87.19 93 ARG A CA 1
ATOM 760 C C . ARG A 1 93 ? -24.263 -5.533 24.165 1.00 87.19 93 ARG A C 1
ATOM 762 O O . ARG A 1 93 ? -25.355 -5.646 24.702 1.00 87.19 93 ARG A O 1
ATOM 769 N N . LYS A 1 94 ? -23.134 -5.428 24.871 1.00 83.62 94 LYS A N 1
ATOM 770 C CA . LYS A 1 94 ? -23.124 -5.441 26.344 1.00 83.62 94 LYS A CA 1
ATOM 771 C C . LYS A 1 94 ? -23.876 -4.260 26.959 1.00 83.62 94 LYS A C 1
ATOM 773 O O . LYS A 1 94 ? -24.367 -4.387 28.073 1.00 83.62 94 LYS A O 1
ATOM 778 N N . ASN A 1 95 ? -23.936 -3.121 26.274 1.00 74.62 95 ASN A N 1
ATOM 779 C CA . ASN A 1 95 ? -24.700 -1.962 26.733 1.00 74.62 95 ASN A CA 1
ATOM 780 C C . ASN A 1 95 ? -26.200 -2.061 26.409 1.00 74.62 95 ASN A C 1
ATOM 782 O O . ASN A 1 95 ? -26.971 -1.353 27.036 1.00 74.62 95 ASN A O 1
ATOM 786 N N . GLU A 1 96 ? -26.614 -2.894 25.448 1.00 70.38 96 GLU A N 1
ATOM 787 C CA . GLU A 1 96 ? -28.034 -3.150 25.141 1.00 70.38 96 GLU A CA 1
ATOM 788 C C . GLU A 1 96 ? -28.668 -4.187 26.088 1.00 70.38 96 GLU A C 1
ATOM 790 O O . GLU A 1 96 ? -29.883 -4.208 26.257 1.00 70.38 96 GLU A O 1
ATOM 795 N N . GLU A 1 97 ? -27.852 -5.050 26.700 1.00 63.88 97 GLU A N 1
ATOM 796 C CA . GLU A 1 97 ? -28.282 -6.095 27.644 1.00 63.88 97 GLU A CA 1
ATOM 797 C C . GLU A 1 97 ? -28.374 -5.615 29.111 1.00 63.88 97 GLU A C 1
ATOM 799 O O . GLU A 1 97 ? -28.853 -6.369 29.960 1.00 63.88 97 GLU A O 1
ATOM 804 N N . ASN A 1 98 ? -27.923 -4.389 29.412 1.00 51.66 98 ASN A N 1
ATOM 805 C CA . ASN A 1 98 ? -27.963 -3.754 30.742 1.00 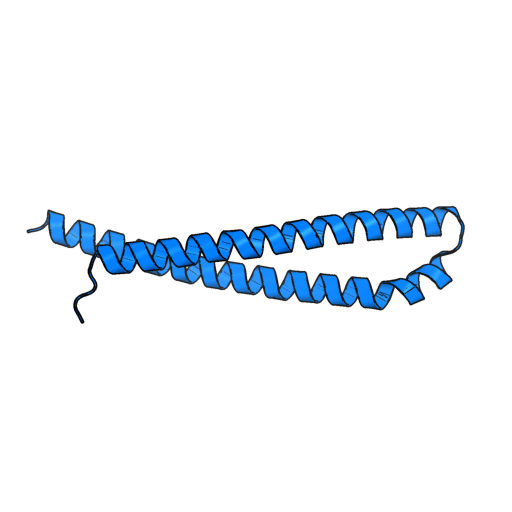51.66 98 ASN A CA 1
ATOM 806 C C . ASN A 1 98 ? -28.943 -2.579 30.774 1.00 51.66 98 ASN A C 1
ATOM 808 O O . ASN A 1 98 ? -29.568 -2.379 31.840 1.00 51.66 98 ASN A O 1
#

pLDDT: mean 88.8, std 9.12, range [44.47, 96.19]

Radius of gyration: 21.78 Å; chains: 1; bounding box: 48×14×63 Å

Secondary structure (DSSP, 8-state):
----HHHHHHHHHHHHHHHHHHHHHHHHHHHHHHHHHHHHHHHHHHT-HHHHHHHHHHHHHHHHHHHHHHHHHHHHHHHHHHHHHHHHHHHHHHHH--

Organism: NCBI:txid115979